Protein AF-A0A427KKV4-F1 (afdb_monomer)

pLDDT: mean 81.27, std 18.16, range [41.53, 95.0]

Radius of gyration: 16.44 Å; Cα contacts (8 Å, |Δi|>4): 124; chains: 1; bounding box: 50×41×32 Å

Solvent-accessible surface area (backbone atoms only — not comparable to full-atom values): 4644 Å² total; per-residue (Å²): 140,82,94,80,79,91,63,79,80,70,67,66,40,40,27,40,39,32,31,40,24,24,36,85,85,70,48,77,41,81,42,75,43,77,34,75,19,80,45,74,67,52,26,50,54,51,42,48,53,54,39,42,76,75,46,32,39,82,65,44,81,75,45,78,43,79,47,80,75,74,86,72,72,76,81,129

Foldseek 3Di:
DDDDPPPPPLFFFKKKWWWWWAAPVRDIDIDIDIDTHSDQVRRVVVSQVVVVVVRTHPTDTDDMDGDDPDPPPPDD

Structure (mmCIF, N/CA/C/O backbone):
data_AF-A0A427KKV4-F1
#
_entry.id   AF-A0A427KKV4-F1
#
loop_
_atom_site.group_PDB
_atom_site.id
_atom_site.type_symbol
_atom_site.label_atom_id
_atom_site.label_alt_id
_atom_site.label_comp_id
_atom_site.label_asym_id
_atom_site.label_entity_id
_atom_site.label_seq_id
_atom_site.pdbx_PDB_ins_code
_atom_site.Cartn_x
_atom_site.Cartn_y
_atom_site.Cartn_z
_atom_site.occupancy
_atom_site.B_iso_or_equiv
_atom_site.auth_seq_id
_atom_site.auth_comp_id
_atom_site.auth_asym_id
_atom_site.auth_atom_id
_atom_site.pdbx_PDB_model_num
ATOM 1 N N . MET A 1 1 ? 41.355 -13.723 -12.369 1.00 42.50 1 MET A N 1
ATOM 2 C CA . MET A 1 1 ? 40.385 -13.916 -11.264 1.00 42.50 1 MET A CA 1
ATOM 3 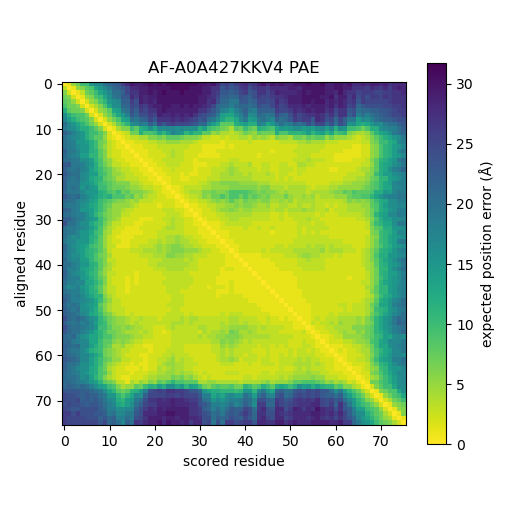C C . MET A 1 1 ? 39.830 -12.535 -10.923 1.00 42.50 1 MET A C 1
ATOM 5 O O . MET A 1 1 ? 40.642 -11.679 -10.632 1.00 42.50 1 MET A O 1
ATOM 9 N N . ALA A 1 2 ? 38.549 -12.186 -11.023 1.00 41.72 2 ALA A N 1
ATOM 10 C CA . ALA A 1 2 ? 37.326 -12.953 -11.211 1.00 41.72 2 ALA A CA 1
ATOM 11 C C . ALA A 1 2 ? 36.357 -12.160 -12.109 1.00 41.72 2 ALA A C 1
ATOM 13 O O . ALA A 1 2 ? 36.156 -10.963 -11.920 1.00 41.72 2 ALA A O 1
ATOM 14 N N . ASP A 1 3 ? 35.777 -12.859 -13.075 1.00 53.12 3 ASP A N 1
ATOM 15 C CA . ASP A 1 3 ? 34.725 -12.398 -13.974 1.00 53.12 3 ASP A CA 1
ATOM 16 C C . ASP A 1 3 ? 33.418 -13.014 -13.468 1.00 53.12 3 ASP A C 1
ATOM 18 O O . ASP A 1 3 ? 33.073 -14.130 -13.844 1.00 53.12 3 ASP A O 1
ATOM 22 N N . ILE A 1 4 ? 32.771 -12.397 -12.472 1.00 50.94 4 ILE A N 1
ATOM 23 C CA . ILE A 1 4 ? 31.507 -12.896 -11.907 1.00 50.94 4 ILE A CA 1
ATOM 24 C C . ILE A 1 4 ? 30.719 -11.690 -11.374 1.00 50.94 4 ILE A C 1
ATOM 26 O O . ILE A 1 4 ? 31.300 -10.804 -10.764 1.00 50.94 4 ILE A O 1
ATOM 30 N N . PHE A 1 5 ? 29.402 -11.666 -11.599 1.00 52.81 5 PHE A N 1
ATOM 31 C CA . PHE A 1 5 ? 28.425 -10.607 -11.267 1.00 52.81 5 PHE A CA 1
ATOM 32 C C . PHE A 1 5 ? 28.096 -9.580 -12.370 1.00 52.81 5 PHE A C 1
ATOM 34 O O . PHE A 1 5 ? 27.641 -8.473 -12.101 1.00 52.81 5 PHE A O 1
ATOM 41 N N . ARG A 1 6 ? 28.109 -10.011 -13.639 1.00 42.75 6 ARG A N 1
ATOM 42 C CA . ARG A 1 6 ? 27.193 -9.489 -14.684 1.00 42.75 6 ARG A CA 1
ATOM 43 C C . ARG A 1 6 ? 25.783 -10.109 -14.586 1.00 42.75 6 ARG A C 1
ATOM 45 O O . ARG A 1 6 ? 25.120 -10.364 -15.585 1.00 42.75 6 ARG A O 1
ATOM 52 N N . GLY A 1 7 ? 25.293 -10.362 -13.375 1.00 41.53 7 GLY A N 1
ATOM 53 C CA . GLY A 1 7 ? 23.888 -10.688 -13.143 1.00 41.53 7 GLY A CA 1
ATOM 54 C C . GLY A 1 7 ? 23.145 -9.382 -12.931 1.00 41.53 7 GLY A C 1
ATOM 55 O O . GLY A 1 7 ? 23.306 -8.801 -11.868 1.00 41.53 7 GLY A O 1
ATOM 56 N N . LYS A 1 8 ? 22.421 -8.896 -13.952 1.00 48.41 8 LYS A N 1
ATOM 57 C CA . LYS A 1 8 ? 21.520 -7.724 -13.931 1.00 48.41 8 LYS A CA 1
ATOM 58 C C . LYS A 1 8 ? 21.304 -7.174 -12.514 1.00 48.41 8 LYS A C 1
ATOM 60 O O . LYS A 1 8 ? 20.435 -7.678 -11.802 1.00 48.41 8 LYS A O 1
ATOM 65 N N . LEU A 1 9 ? 22.061 -6.146 -12.117 1.00 52.12 9 LEU A N 1
ATOM 66 C CA . LEU A 1 9 ? 21.708 -5.338 -10.955 1.00 52.12 9 LEU A CA 1
ATOM 67 C C . LEU A 1 9 ? 20.327 -4.769 -11.298 1.00 52.12 9 LEU A C 1
ATOM 69 O O . LEU A 1 9 ? 20.218 -3.821 -12.078 1.00 52.12 9 LEU A O 1
ATOM 73 N N . LYS A 1 10 ? 19.249 -5.420 -10.846 1.00 58.78 10 LYS A N 1
ATOM 74 C CA . LYS A 1 10 ? 17.905 -4.858 -10.928 1.00 58.78 10 LYS A CA 1
ATOM 75 C C . LYS A 1 10 ? 17.982 -3.632 -10.034 1.00 58.78 10 LYS A C 1
ATOM 77 O O . LYS A 1 10 ? 17.867 -3.765 -8.824 1.00 58.78 10 LYS A O 1
ATOM 82 N N . ARG A 1 11 ? 18.317 -2.474 -10.618 1.00 69.56 11 ARG A N 1
ATOM 83 C CA . ARG A 1 11 ? 18.314 -1.197 -9.903 1.00 69.56 11 ARG A CA 1
ATOM 84 C C . ARG A 1 11 ? 16.991 -1.130 -9.156 1.00 69.56 11 ARG A C 1
ATOM 86 O O . ARG A 1 11 ? 15.948 -1.375 -9.768 1.00 69.56 11 ARG A O 1
ATOM 93 N N . ASN A 1 12 ? 17.057 -0.850 -7.857 1.00 75.94 12 ASN A N 1
ATOM 94 C CA . ASN A 1 12 ? 15.854 -0.580 -7.094 1.00 75.94 12 ASN A CA 1
ATOM 95 C C . ASN A 1 12 ? 15.098 0.536 -7.811 1.00 75.94 12 ASN A C 1
ATOM 97 O O . ASN A 1 12 ? 15.680 1.542 -8.222 1.00 75.94 12 ASN A O 1
ATOM 101 N N . LYS A 1 13 ? 13.812 0.298 -8.027 1.00 86.81 13 LYS A N 1
ATOM 102 C CA . LYS A 1 13 ? 12.893 1.269 -8.596 1.00 86.81 13 LYS A CA 1
ATOM 103 C C . LYS A 1 13 ? 12.111 1.873 -7.446 1.00 86.81 13 LYS A C 1
ATOM 105 O O . LYS A 1 13 ? 11.798 1.180 -6.475 1.00 86.81 13 LYS A O 1
ATOM 110 N N . SER A 1 14 ? 11.783 3.147 -7.562 1.00 90.38 14 SER A N 1
ATOM 111 C CA . SER A 1 14 ? 10.896 3.789 -6.604 1.00 90.38 14 SER A CA 1
ATOM 112 C C . SER A 1 14 ? 9.459 3.431 -6.956 1.00 90.38 14 SER A C 1
ATOM 114 O O . SER A 1 14 ? 9.046 3.503 -8.113 1.00 90.38 14 SER A O 1
ATOM 116 N N . TYR A 1 15 ? 8.687 3.043 -5.952 1.00 92.00 15 TYR A N 1
ATOM 117 C CA . TYR A 1 15 ? 7.274 2.744 -6.078 1.00 92.00 15 TYR A CA 1
ATOM 118 C C . TYR A 1 15 ? 6.487 3.584 -5.088 1.00 92.00 15 TYR A C 1
ATOM 120 O O . TYR A 1 15 ? 6.810 3.637 -3.905 1.00 92.00 15 TYR A O 1
ATOM 128 N N . GLN A 1 16 ? 5.414 4.195 -5.568 1.00 93.75 16 GLN A N 1
ATOM 129 C CA . GLN A 1 16 ? 4.387 4.787 -4.735 1.00 93.75 16 GLN A CA 1
ATOM 130 C C . GLN A 1 16 ? 3.288 3.750 -4.511 1.00 93.75 16 GLN A C 1
ATOM 132 O O . GLN A 1 16 ? 2.647 3.288 -5.456 1.00 93.75 16 GLN A O 1
ATOM 137 N N . VAL A 1 17 ? 3.076 3.388 -3.252 1.00 95.00 17 VAL A N 1
ATOM 138 C CA . VAL A 1 17 ? 2.040 2.457 -2.813 1.00 95.00 17 VAL A CA 1
ATOM 139 C C . VAL A 1 17 ? 0.967 3.262 -2.087 1.00 95.00 17 VAL A C 1
ATOM 141 O O . VAL A 1 17 ? 1.231 3.875 -1.054 1.00 95.00 17 VAL A O 1
ATOM 144 N N . SER A 1 18 ? -0.250 3.255 -2.624 1.00 94.81 18 SER A N 1
ATOM 145 C CA . SER A 1 18 ? -1.418 3.937 -2.061 1.00 94.81 18 SER A CA 1
ATOM 146 C C . SER A 1 18 ? -2.463 2.909 -1.644 1.00 94.81 18 SER A C 1
ATOM 148 O O . SER A 1 18 ? -2.710 1.931 -2.355 1.00 94.81 18 SER A O 1
ATOM 150 N N . GLY A 1 19 ? -3.118 3.130 -0.512 1.00 94.69 19 GLY A N 1
ATOM 151 C CA . GLY A 1 19 ? -4.121 2.217 0.012 1.00 94.69 19 GLY A CA 1
ATOM 152 C C . GLY A 1 19 ? -4.814 2.750 1.255 1.00 94.69 19 GLY A C 1
ATOM 153 O O . GLY A 1 19 ? -4.841 3.957 1.501 1.00 94.69 19 GLY A O 1
ATOM 154 N N . TYR A 1 20 ? -5.366 1.838 2.045 1.00 94.31 20 TYR A N 1
ATOM 155 C CA . TYR A 1 20 ? -5.934 2.147 3.353 1.00 94.31 20 TYR A CA 1
ATOM 156 C C . TYR A 1 20 ? -5.230 1.355 4.447 1.00 94.31 20 TYR A C 1
ATOM 158 O O . TYR A 1 20 ? -4.792 0.226 4.228 1.00 94.31 20 TYR A O 1
ATOM 166 N N . ALA A 1 21 ? -5.132 1.954 5.628 1.00 94.38 21 ALA A N 1
ATOM 167 C CA . ALA A 1 21 ? -4.618 1.313 6.826 1.00 94.38 21 ALA A CA 1
ATOM 168 C C . ALA A 1 21 ? -5.467 1.683 8.044 1.00 94.38 21 ALA A C 1
ATOM 170 O O . ALA A 1 21 ? -6.164 2.700 8.063 1.00 94.38 21 ALA A O 1
ATOM 171 N N . VAL A 1 22 ? -5.381 0.859 9.079 1.00 9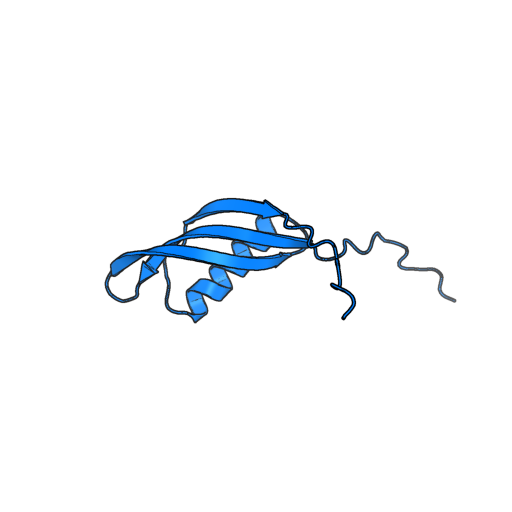4.06 22 VAL A N 1
ATOM 172 C CA . VAL A 1 22 ? -6.118 1.005 10.329 1.00 94.06 22 VAL A CA 1
ATOM 173 C C . VAL A 1 22 ? -5.177 1.519 11.409 1.00 94.06 22 VAL A C 1
ATOM 175 O O . VAL A 1 22 ? -4.162 0.904 11.728 1.00 94.06 22 VAL A O 1
ATOM 178 N N . THR A 1 23 ? -5.508 2.661 11.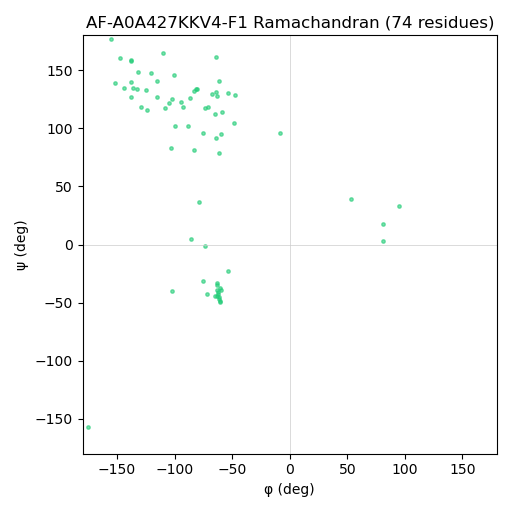997 1.00 91.19 23 THR A N 1
ATOM 179 C CA . THR A 1 23 ? -4.771 3.213 13.140 1.00 91.19 23 THR A CA 1
ATOM 180 C C . THR A 1 23 ? -4.867 2.290 14.356 1.00 91.19 23 THR A C 1
ATOM 182 O O . THR A 1 23 ? -5.803 1.503 14.475 1.00 91.19 23 THR A O 1
ATOM 185 N N . ARG A 1 24 ? -3.967 2.445 15.336 1.00 87.31 24 ARG A N 1
ATOM 186 C CA . ARG A 1 24 ? -4.069 1.723 16.623 1.00 87.31 24 ARG A CA 1
ATOM 187 C C . ARG A 1 24 ? -5.417 1.902 17.339 1.00 87.31 24 ARG A C 1
ATOM 189 O O . ARG A 1 24 ? -5.781 1.062 18.148 1.00 87.31 24 ARG A O 1
ATOM 196 N N . LYS A 1 25 ? -6.154 2.979 17.042 1.00 90.19 25 LYS A N 1
ATOM 197 C CA . LYS A 1 25 ? -7.489 3.269 17.592 1.00 90.19 25 LYS A CA 1
ATOM 198 C C . LYS A 1 25 ? -8.636 2.612 16.805 1.00 90.19 25 LYS A C 1
ATOM 200 O O . LYS A 1 25 ? -9.791 2.905 17.080 1.00 90.19 25 LYS A O 1
ATOM 205 N N . GLY A 1 26 ? -8.340 1.786 15.799 1.00 91.00 26 GLY A N 1
ATOM 206 C CA . GLY A 1 26 ? -9.348 1.120 14.966 1.00 91.00 26 GLY A CA 1
ATOM 207 C C . GLY A 1 26 ? -9.934 1.986 13.844 1.00 91.00 26 GLY A C 1
ATOM 208 O O . GLY A 1 26 ? -10.808 1.532 13.114 1.00 91.00 26 GLY A O 1
ATOM 209 N N . LEU A 1 27 ? -9.454 3.221 13.661 1.00 92.31 27 LEU A N 1
ATOM 210 C CA . LEU A 1 27 ? -9.933 4.108 12.595 1.00 92.31 27 LEU A CA 1
ATOM 211 C C . LEU A 1 27 ? -9.225 3.809 11.275 1.00 92.31 27 LEU A C 1
ATOM 213 O O . LEU A 1 27 ? -7.993 3.758 11.243 1.00 92.31 27 LEU A O 1
ATOM 217 N N . THR A 1 28 ? -9.993 3.678 10.194 1.00 93.25 28 THR A N 1
ATOM 218 C CA . THR A 1 28 ? -9.457 3.514 8.835 1.00 93.25 28 THR A CA 1
ATOM 219 C C . THR A 1 28 ? -9.059 4.871 8.263 1.00 93.25 28 THR A C 1
ATOM 221 O O . THR A 1 28 ? -9.823 5.831 8.343 1.00 93.25 28 THR A O 1
ATOM 224 N N . ARG A 1 29 ? -7.871 4.957 7.661 1.00 92.94 29 ARG A N 1
ATOM 225 C CA . ARG A 1 29 ? -7.417 6.136 6.916 1.00 92.94 29 ARG A CA 1
ATOM 226 C C . ARG A 1 29 ? -6.704 5.758 5.630 1.0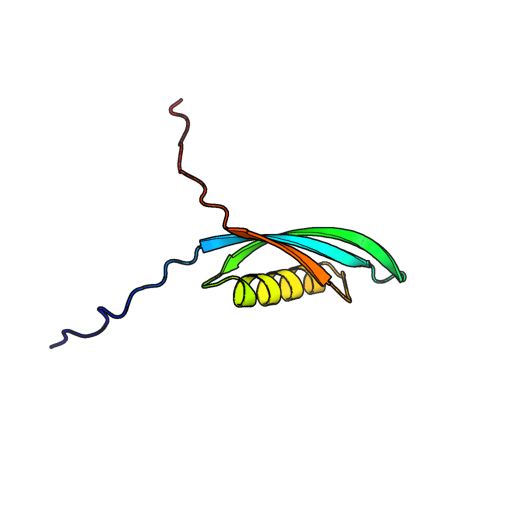0 92.94 29 ARG A C 1
ATOM 228 O O . ARG A 1 29 ? -6.175 4.653 5.505 1.00 92.94 29 ARG A O 1
ATOM 235 N N . SER A 1 30 ? -6.665 6.703 4.697 1.00 93.06 30 SER A N 1
ATOM 236 C CA . SER A 1 30 ? -5.785 6.617 3.539 1.00 93.06 30 SER A CA 1
ATOM 237 C C . SER A 1 30 ? -4.323 6.584 3.990 1.00 93.06 30 SER A C 1
ATOM 239 O O . SER A 1 30 ? -3.925 7.259 4.942 1.00 93.06 30 SER A O 1
ATOM 241 N N . ALA A 1 31 ? -3.534 5.764 3.307 1.00 91.88 31 ALA A N 1
ATOM 242 C CA . ALA A 1 31 ? -2.103 5.635 3.507 1.00 91.88 31 ALA A CA 1
ATOM 243 C C . ALA A 1 31 ? -1.416 5.674 2.144 1.00 91.88 31 ALA A C 1
ATOM 245 O O . ALA A 1 31 ? -1.848 5.013 1.196 1.00 91.88 31 ALA A O 1
ATOM 246 N N . GLN A 1 32 ? -0.349 6.457 2.054 1.00 93.81 32 GLN A N 1
ATOM 247 C CA . GLN A 1 32 ? 0.475 6.556 0.863 1.00 93.81 32 GLN A CA 1
ATOM 248 C C . GLN A 1 32 ? 1.931 6.585 1.289 1.00 93.81 32 GLN A C 1
ATOM 250 O O . GLN A 1 32 ? 2.319 7.408 2.113 1.00 93.81 32 GLN A O 1
ATOM 255 N N . VAL A 1 33 ? 2.722 5.691 0.713 1.00 92.06 33 VAL A N 1
ATOM 256 C CA . VAL A 1 33 ? 4.136 5.540 1.034 1.00 92.06 33 VAL A CA 1
ATOM 257 C C . VAL A 1 33 ? 4.921 5.337 -0.253 1.00 92.06 33 VAL A C 1
ATOM 259 O O . VAL A 1 33 ? 4.485 4.632 -1.163 1.00 92.06 33 VAL A O 1
ATOM 262 N N . THR A 1 34 ? 6.084 5.972 -0.319 1.00 93.88 34 THR A N 1
ATOM 263 C CA . THR A 1 34 ? 7.054 5.776 -1.393 1.00 93.88 34 THR A CA 1
ATOM 264 C C . THR A 1 34 ? 8.174 4.886 -0.875 1.00 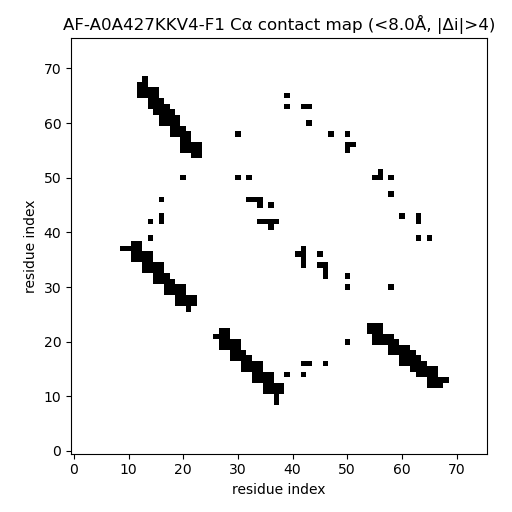93.88 34 THR A C 1
ATOM 266 O O . THR A 1 34 ? 8.785 5.214 0.138 1.00 93.88 34 THR A O 1
ATOM 269 N N . VAL A 1 35 ? 8.451 3.780 -1.565 1.00 91.25 35 VAL A N 1
ATOM 270 C CA . VAL A 1 35 ? 9.515 2.831 -1.210 1.00 91.25 35 VAL A CA 1
ATOM 271 C C . VAL A 1 35 ? 10.377 2.488 -2.408 1.00 91.25 35 VAL A C 1
ATOM 273 O O . VAL A 1 35 ? 9.898 2.401 -3.536 1.00 91.25 35 VAL A O 1
ATOM 276 N N . GLU A 1 36 ? 11.648 2.223 -2.150 1.00 90.56 36 GLU A N 1
ATOM 277 C CA . GLU A 1 36 ? 12.536 1.599 -3.122 1.00 90.56 36 GLU A CA 1
ATOM 278 C C . GLU A 1 36 ? 12.417 0.078 -3.034 1.00 90.56 36 GLU A C 1
ATOM 280 O O . GLU A 1 36 ? 12.578 -0.508 -1.958 1.00 90.56 36 GLU A O 1
ATOM 285 N N . ALA A 1 37 ? 12.137 -0.564 -4.166 1.00 89.44 37 ALA A N 1
ATOM 286 C CA . ALA A 1 37 ? 11.943 -2.006 -4.240 1.00 89.44 37 ALA A CA 1
ATOM 287 C C . ALA A 1 37 ? 12.414 -2.583 -5.578 1.00 89.44 37 ALA A C 1
ATOM 289 O O . ALA A 1 37 ? 12.535 -1.884 -6.588 1.00 89.44 37 ALA A O 1
ATOM 290 N N . LEU A 1 38 ? 12.652 -3.893 -5.603 1.00 88.81 38 LEU A N 1
ATOM 291 C CA . LEU A 1 38 ? 13.053 -4.603 -6.822 1.00 88.81 38 LEU A CA 1
ATOM 292 C C . LEU A 1 38 ? 11.878 -4.819 -7.785 1.00 88.81 38 LEU A C 1
ATOM 294 O O . LEU A 1 38 ? 12.062 -4.892 -9.003 1.00 88.81 38 LEU A O 1
ATOM 298 N N . ASN A 1 39 ? 10.670 -4.966 -7.242 1.00 88.75 39 ASN A N 1
ATOM 299 C CA . ASN A 1 39 ? 9.436 -5.214 -7.978 1.00 88.75 39 ASN A CA 1
ATOM 300 C C . ASN A 1 39 ? 8.216 -4.727 -7.174 1.00 88.75 39 ASN A C 1
ATOM 302 O O . ASN A 1 39 ? 8.339 -4.264 -6.040 1.00 88.75 39 ASN A O 1
ATOM 306 N N . ARG A 1 40 ? 7.030 -4.839 -7.781 1.00 90.25 40 ARG A N 1
ATOM 307 C CA . ARG A 1 40 ? 5.757 -4.406 -7.193 1.00 90.25 40 ARG A CA 1
ATOM 308 C C . ARG A 1 40 ? 5.424 -5.119 -5.876 1.00 90.25 40 ARG A C 1
ATOM 310 O O . ARG A 1 40 ? 4.917 -4.474 -4.965 1.00 90.25 40 ARG A O 1
ATOM 317 N N . ASP A 1 41 ? 5.704 -6.414 -5.769 1.00 91.50 41 ASP A N 1
ATOM 318 C CA . ASP A 1 41 ? 5.377 -7.202 -4.573 1.00 91.50 41 ASP A CA 1
A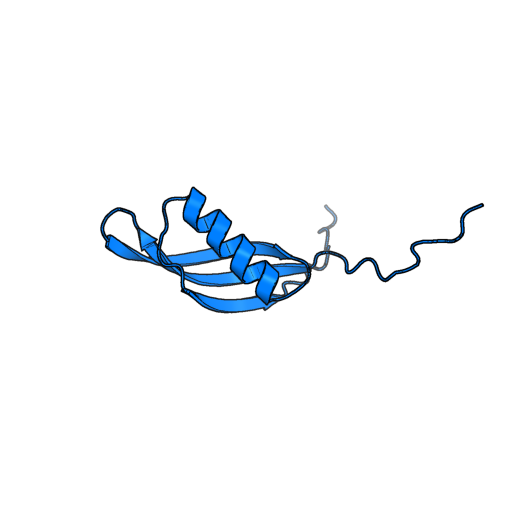TOM 319 C C . ASP A 1 41 ? 6.292 -6.842 -3.396 1.00 91.50 41 ASP A C 1
ATOM 321 O O . ASP A 1 41 ? 5.823 -6.602 -2.285 1.00 91.50 41 ASP A O 1
ATOM 325 N N . ASP A 1 42 ? 7.590 -6.690 -3.663 1.00 92.19 42 ASP A N 1
ATOM 326 C CA . ASP A 1 42 ? 8.582 -6.186 -2.709 1.00 92.19 42 ASP A CA 1
ATOM 327 C C . ASP A 1 42 ? 8.224 -4.761 -2.248 1.00 92.19 42 ASP A C 1
ATOM 329 O O . ASP A 1 42 ? 8.314 -4.448 -1.061 1.00 92.19 42 ASP A O 1
ATOM 333 N N . ALA A 1 43 ? 7.699 -3.915 -3.144 1.00 92.56 43 ALA A N 1
ATOM 334 C CA . ALA A 1 43 ? 7.204 -2.589 -2.775 1.00 92.56 43 ALA A CA 1
ATOM 335 C C . ALA A 1 43 ? 6.035 -2.657 -1.781 1.00 92.56 43 ALA A C 1
ATOM 337 O O . ALA A 1 43 ? 6.007 -1.907 -0.807 1.00 92.56 43 ALA A O 1
ATOM 338 N N . ILE A 1 44 ? 5.081 -3.570 -1.979 1.00 93.75 44 ILE A N 1
ATOM 339 C CA . ILE A 1 44 ? 3.952 -3.740 -1.053 1.00 93.75 44 ILE A CA 1
ATOM 340 C C . ILE A 1 44 ? 4.448 -4.216 0.316 1.00 93.75 44 ILE A C 1
ATOM 342 O O . ILE A 1 44 ? 4.019 -3.677 1.338 1.00 93.75 44 ILE A O 1
ATOM 346 N N . ILE A 1 45 ? 5.366 -5.186 0.354 1.00 94.44 45 ILE A N 1
ATOM 347 C CA . ILE A 1 45 ? 5.931 -5.715 1.605 1.00 94.44 45 ILE A CA 1
ATOM 348 C C . ILE A 1 45 ? 6.647 -4.603 2.378 1.00 94.44 45 ILE A C 1
ATOM 350 O O . ILE A 1 45 ? 6.376 -4.397 3.564 1.00 94.44 45 ILE A O 1
ATOM 354 N N . ARG A 1 46 ? 7.507 -3.836 1.701 1.00 93.62 46 ARG A N 1
ATOM 355 C CA . ARG A 1 46 ? 8.243 -2.715 2.303 1.00 93.62 46 ARG A CA 1
ATOM 356 C C . ARG A 1 46 ? 7.315 -1.606 2.782 1.00 93.62 46 ARG A C 1
ATOM 358 O O . ARG A 1 46 ? 7.467 -1.141 3.908 1.00 93.62 46 ARG A O 1
ATOM 365 N N . ALA A 1 47 ? 6.317 -1.236 1.979 1.00 93.44 47 ALA A N 1
ATOM 366 C CA . ALA A 1 47 ? 5.328 -0.236 2.370 1.00 93.44 47 ALA A CA 1
ATOM 367 C C . ALA A 1 47 ? 4.526 -0.685 3.598 1.00 93.44 47 ALA A C 1
ATOM 369 O O . ALA A 1 47 ? 4.314 0.095 4.523 1.00 93.44 47 ALA A O 1
ATOM 370 N N . THR A 1 48 ? 4.142 -1.962 3.652 1.00 93.56 48 THR A N 1
ATOM 371 C CA . THR A 1 48 ? 3.449 -2.547 4.809 1.00 93.56 48 THR A CA 1
ATOM 372 C C . THR A 1 48 ? 4.317 -2.485 6.063 1.00 93.56 48 THR A C 1
ATOM 374 O O . THR A 1 48 ? 3.834 -2.102 7.127 1.00 93.56 48 THR A O 1
ATOM 377 N N . ALA A 1 49 ? 5.600 -2.839 5.948 1.00 93.81 49 ALA A N 1
ATOM 378 C CA . ALA A 1 49 ? 6.539 -2.771 7.061 1.00 93.81 49 ALA A CA 1
ATOM 379 C C . ALA A 1 49 ? 6.695 -1.331 7.571 1.00 93.81 49 ALA A C 1
ATOM 381 O O . ALA A 1 49 ? 6.580 -1.102 8.773 1.00 93.81 49 ALA A O 1
ATOM 382 N N . GLN A 1 50 ? 6.879 -0.363 6.671 1.00 93.31 50 GLN A N 1
ATOM 383 C CA . GLN A 1 50 ? 7.007 1.052 7.017 1.00 93.31 50 GLN A CA 1
ATOM 384 C C . GLN A 1 50 ? 5.758 1.590 7.730 1.00 93.31 50 GLN A C 1
ATOM 386 O O . GLN A 1 50 ? 5.860 2.147 8.820 1.00 93.31 50 GLN A O 1
ATOM 391 N N . LEU A 1 51 ? 4.566 1.337 7.184 1.00 92.00 51 LEU A N 1
ATOM 392 C CA . LEU A 1 51 ? 3.307 1.765 7.802 1.00 92.00 51 LEU A CA 1
ATOM 393 C C . LEU A 1 51 ? 3.086 1.103 9.173 1.00 92.00 51 LEU A C 1
ATOM 395 O O . LEU A 1 51 ? 2.571 1.734 10.097 1.00 92.00 51 LEU A O 1
ATOM 399 N N . ARG A 1 52 ? 3.539 -0.143 9.352 1.00 91.44 52 ARG A N 1
ATOM 400 C CA . ARG A 1 52 ? 3.491 -0.828 10.651 1.00 91.44 52 ARG A CA 1
ATOM 401 C C . ARG A 1 52 ? 4.352 -0.132 11.705 1.00 91.44 52 ARG A C 1
ATOM 403 O O . ARG A 1 52 ? 3.907 -0.019 12.849 1.00 91.44 52 ARG A O 1
ATOM 410 N N . TRP A 1 53 ? 5.533 0.367 11.332 1.00 89.56 53 TRP A N 1
ATOM 411 C CA . TRP A 1 53 ? 6.377 1.180 12.218 1.00 89.56 53 TRP A CA 1
ATOM 412 C C . TRP A 1 53 ? 5.702 2.497 12.616 1.00 89.56 53 TRP A C 1
ATOM 414 O O . TRP A 1 53 ? 5.793 2.905 13.771 1.00 89.56 53 TRP A O 1
ATOM 424 N N . GLU A 1 54 ? 4.926 3.099 11.713 1.00 87.88 54 GLU A N 1
ATOM 425 C CA .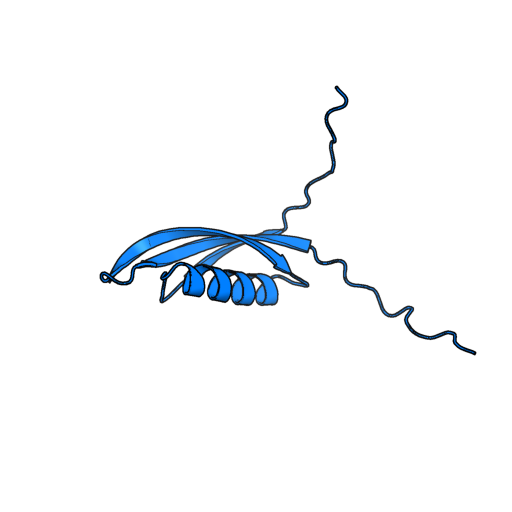 GLU A 1 54 ? 4.115 4.299 11.982 1.00 87.88 54 GLU A CA 1
ATOM 426 C C . GLU A 1 54 ? 2.864 4.017 12.844 1.00 87.88 54 GLU A C 1
ATOM 428 O O . GLU A 1 54 ? 2.103 4.922 13.189 1.00 87.88 54 GLU A O 1
ATOM 433 N N . GLY A 1 55 ? 2.633 2.759 13.234 1.00 90.00 55 GLY A N 1
ATOM 434 C CA . GLY A 1 55 ? 1.474 2.357 14.031 1.00 90.00 55 GLY A CA 1
ATOM 435 C C . GLY A 1 55 ? 0.193 2.174 13.214 1.00 90.00 55 GLY A C 1
ATOM 436 O O . GLY A 1 55 ? -0.898 2.131 13.789 1.00 90.00 55 GLY A O 1
ATOM 437 N N . LEU A 1 56 ? 0.317 2.042 11.895 1.00 91.56 56 LEU A N 1
ATOM 438 C CA . LEU A 1 56 ? -0.769 1.689 10.995 1.00 91.56 56 LEU A CA 1
ATOM 439 C C . LEU A 1 56 ? -0.759 0.173 10.757 1.00 91.56 56 LEU A C 1
ATOM 441 O O . LEU A 1 56 ? 0.226 -0.426 10.337 1.00 91.56 56 LEU A O 1
ATOM 445 N N . THR A 1 57 ? -1.875 -0.469 11.064 1.00 90.06 57 THR A N 1
ATOM 446 C CA . THR A 1 57 ? -2.083 -1.918 10.975 1.00 90.06 57 THR A CA 1
ATOM 447 C C . THR A 1 57 ? -3.050 -2.244 9.841 1.00 90.06 57 THR A C 1
ATOM 449 O O . THR A 1 57 ? -3.732 -1.354 9.338 1.00 90.06 57 THR A O 1
ATOM 452 N N . HIS A 1 58 ? -3.120 -3.510 9.423 1.00 90.62 58 HIS A N 1
ATOM 453 C CA . HIS A 1 58 ? -4.074 -3.966 8.398 1.00 90.62 58 HIS A CA 1
ATOM 454 C C . HIS A 1 58 ? -4.016 -3.150 7.095 1.00 90.62 58 HIS A C 1
ATOM 456 O O . HIS A 1 58 ? -5.043 -2.825 6.499 1.00 90.62 58 HIS A O 1
ATOM 462 N N . PHE A 1 59 ? -2.806 -2.779 6.671 1.00 92.06 59 PHE A N 1
ATOM 463 C CA . PHE A 1 59 ? -2.621 -2.057 5.422 1.00 92.06 59 PHE A CA 1
ATOM 464 C C . PHE A 1 59 ? -3.039 -2.924 4.232 1.00 92.06 59 PHE A C 1
ATOM 466 O O . PHE A 1 59 ? -2.602 -4.067 4.100 1.00 92.06 59 PHE A O 1
ATOM 473 N N . LYS A 1 60 ? -3.850 -2.353 3.342 1.00 93.12 60 LYS A N 1
ATOM 474 C CA . LYS A 1 60 ? -4.191 -2.944 2.052 1.00 93.12 60 LYS A CA 1
ATOM 475 C C . LYS A 1 60 ? -3.847 -1.970 0.939 1.00 93.12 60 LYS A C 1
ATOM 477 O O . LYS A 1 60 ? -4.438 -0.895 0.825 1.00 93.12 60 LYS A O 1
ATOM 482 N N . ALA A 1 61 ? -2.899 -2.384 0.10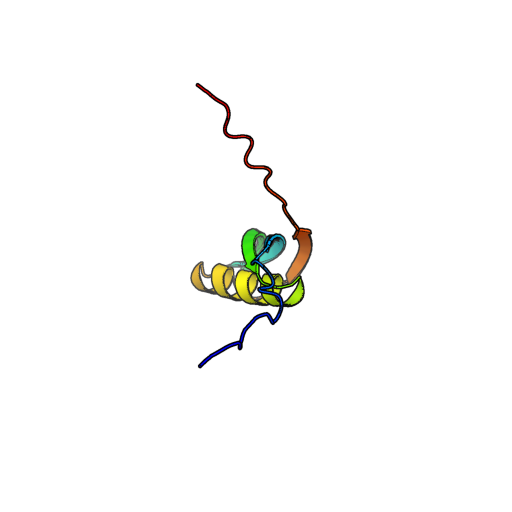4 1.00 93.31 61 ALA A N 1
ATOM 483 C CA . ALA A 1 61 ? -2.529 -1.660 -1.098 1.00 93.31 61 ALA A CA 1
ATOM 484 C C . ALA A 1 61 ? -3.679 -1.702 -2.116 1.00 93.31 61 ALA A C 1
ATOM 486 O O . ALA A 1 61 ? -4.202 -2.767 -2.441 1.00 93.31 61 ALA A O 1
ATOM 487 N N . LEU A 1 62 ? -4.052 -0.532 -2.628 1.00 93.81 62 LEU A N 1
ATOM 488 C CA . LEU A 1 62 ? -5.027 -0.368 -3.706 1.00 93.81 62 LEU A CA 1
ATOM 489 C C . LEU A 1 62 ? -4.339 -0.081 -5.037 1.00 93.81 62 LEU A C 1
ATOM 491 O O . LEU A 1 62 ? -4.740 -0.592 -6.081 1.00 93.81 62 LEU A O 1
ATOM 495 N N . LYS A 1 63 ? -3.289 0.739 -5.000 1.00 93.38 63 LYS A N 1
ATOM 496 C CA . LYS A 1 63 ? -2.564 1.187 -6.182 1.00 93.38 63 LYS A CA 1
ATOM 497 C C . LYS A 1 63 ? -1.071 1.120 -5.910 1.00 93.38 63 LYS A C 1
ATOM 499 O O . LYS A 1 63 ? -0.614 1.546 -4.856 1.00 93.38 63 LYS A O 1
ATOM 504 N N . VAL A 1 64 ? -0.323 0.583 -6.867 1.00 94.00 64 VAL A N 1
ATOM 505 C CA . VAL A 1 64 ? 1.140 0.587 -6.833 1.00 94.00 64 VAL A CA 1
ATOM 506 C C . VAL A 1 64 ? 1.623 1.133 -8.157 1.00 94.00 64 VAL A C 1
ATOM 508 O O . VAL A 1 64 ? 1.319 0.564 -9.205 1.00 94.00 64 VAL A O 1
ATOM 511 N N . LEU A 1 65 ? 2.325 2.254 -8.099 1.00 93.44 65 LEU A N 1
ATOM 512 C CA . LEU A 1 65 ? 2.867 2.947 -9.254 1.00 93.44 65 LEU A CA 1
ATOM 513 C C . LEU A 1 65 ? 4.381 2.920 -9.173 1.00 93.44 65 LEU A C 1
ATOM 515 O O . LEU A 1 65 ? 4.942 3.340 -8.169 1.00 93.44 65 LEU A O 1
ATOM 519 N N . GLU A 1 66 ? 5.037 2.456 -10.229 1.00 91.00 66 GLU A N 1
ATOM 520 C CA . GLU A 1 66 ? 6.463 2.709 -10.399 1.00 91.00 66 GLU A CA 1
ATOM 521 C C . GLU A 1 66 ? 6.640 4.194 -10.726 1.00 91.00 66 GLU A C 1
ATOM 523 O O . GLU A 1 66 ? 6.117 4.681 -11.727 1.00 91.00 66 GLU A O 1
ATOM 528 N N . ILE A 1 67 ? 7.349 4.916 -9.867 1.00 87.81 67 ILE A N 1
ATOM 529 C CA . ILE A 1 67 ? 7.731 6.304 -10.100 1.00 87.81 67 ILE A CA 1
ATOM 530 C C . ILE A 1 67 ? 9.171 6.314 -10.579 1.00 87.81 67 ILE A C 1
ATOM 532 O O . ILE A 1 67 ? 10.125 6.193 -9.814 1.00 87.81 67 ILE A O 1
ATOM 536 N N . THR A 1 68 ? 9.327 6.486 -11.882 1.00 72.88 68 THR A N 1
ATOM 537 C CA . THR A 1 68 ? 10.575 6.963 -12.459 1.00 72.88 68 THR A CA 1
ATOM 538 C C . THR A 1 68 ? 10.617 8.453 -12.153 1.00 72.88 68 THR A C 1
ATOM 540 O O . THR A 1 68 ? 9.987 9.233 -12.854 1.00 72.88 68 THR A O 1
ATOM 543 N N . MET A 1 69 ? 11.289 8.881 -11.080 1.00 63.25 69 MET A N 1
ATOM 544 C CA . MET A 1 69 ? 11.735 10.276 -11.049 1.00 63.25 69 MET A CA 1
ATOM 545 C C . MET A 1 69 ? 12.758 10.411 -12.180 1.00 63.25 69 MET A C 1
ATOM 547 O O . MET A 1 69 ? 13.831 9.809 -12.070 1.00 63.25 69 MET A O 1
ATOM 551 N N . PRO A 1 70 ? 12.502 11.162 -13.267 1.00 49.19 70 PRO A N 1
ATOM 552 C CA . PRO A 1 70 ? 13.628 11.733 -13.967 1.00 49.19 70 PRO A CA 1
ATOM 553 C C . PRO A 1 70 ? 14.282 12.690 -12.968 1.00 49.19 70 PRO A C 1
ATOM 555 O O . PRO A 1 70 ? 13.609 13.544 -12.385 1.00 49.19 70 PRO A O 1
ATOM 558 N N . LEU A 1 71 ? 15.590 12.551 -12.750 1.00 49.38 71 LEU A N 1
ATOM 559 C CA . LEU A 1 71 ? 16.388 13.673 -12.272 1.00 49.38 71 LEU A CA 1
ATOM 560 C C . LEU A 1 71 ? 16.307 14.769 -13.346 1.00 49.38 71 LEU A C 1
ATOM 562 O O . LEU A 1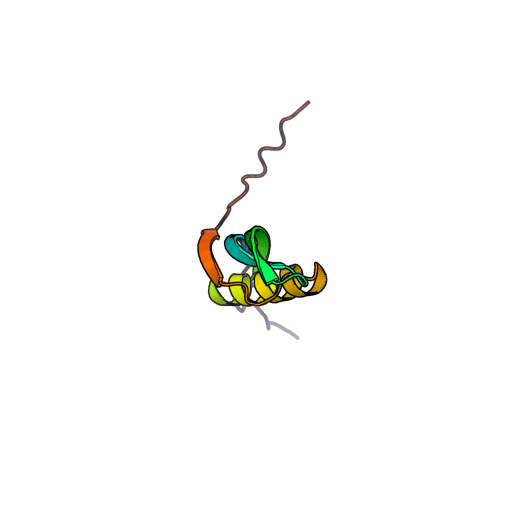 71 ? 17.228 14.943 -14.132 1.00 49.38 71 LEU A O 1
ATOM 566 N N . PHE A 1 72 ? 15.214 15.521 -13.399 1.00 47.69 72 PHE A N 1
ATOM 567 C CA . PHE A 1 72 ? 15.340 16.918 -13.765 1.00 47.69 72 PHE A CA 1
ATOM 568 C C . PHE A 1 72 ? 15.716 17.633 -12.477 1.00 47.69 72 PHE A C 1
ATOM 570 O O . PHE A 1 72 ? 14.887 18.172 -11.750 1.00 47.69 72 PHE A O 1
ATOM 577 N N . SER A 1 73 ? 17.014 17.566 -12.178 1.00 45.69 73 SER A N 1
ATOM 578 C CA . SER A 1 73 ? 17.698 18.652 -11.498 1.00 45.69 73 SER A CA 1
ATOM 579 C C . SER A 1 73 ? 17.318 19.928 -12.239 1.00 45.69 73 SER A C 1
ATOM 581 O O . SER A 1 73 ? 17.776 20.137 -13.361 1.00 45.69 73 SER A O 1
ATOM 583 N N . ILE A 1 74 ? 16.432 20.731 -11.657 1.00 53.91 74 ILE A N 1
ATOM 584 C CA . ILE A 1 74 ? 16.228 22.113 -12.083 1.00 53.91 74 ILE A CA 1
ATOM 585 C C . ILE A 1 74 ? 17.603 22.780 -11.925 1.00 53.91 74 ILE A C 1
ATOM 587 O O . ILE A 1 74 ? 18.110 22.823 -10.798 1.00 53.91 74 ILE A O 1
ATOM 591 N N . PRO A 1 75 ? 18.281 23.214 -13.003 1.00 56.16 75 PRO A N 1
ATOM 592 C CA . PRO A 1 75 ? 19.470 24.019 -12.833 1.00 56.16 75 PRO A CA 1
ATOM 593 C C . PRO A 1 75 ? 19.013 25.414 -12.398 1.00 56.16 75 PRO A C 1
ATOM 595 O O . PRO A 1 75 ? 18.292 26.061 -13.145 1.00 56.16 75 PRO A O 1
ATOM 598 N N . ARG A 1 76 ? 19.446 25.791 -11.189 1.00 48.94 76 ARG A N 1
ATOM 599 C CA . ARG A 1 76 ? 19.553 27.144 -10.607 1.00 48.94 76 ARG A CA 1
ATOM 600 C C . ARG A 1 76 ? 18.400 28.123 -10.825 1.00 48.94 76 ARG A C 1
ATOM 602 O O . ARG A 1 76 ? 18.277 28.677 -11.934 1.00 48.94 76 ARG A O 1
#

Secondary structure (DSSP, 8-state):
------S---PPEEEEEEEEEEETTS-EEEEEEEEEESSHHHHHHHHHHHHHHTTEEEEEEEEEEEE---------

Mean predicted aligned error: 9.51 Å

Nearest PDB structures (foldseek):
  8rxx-assembly1_LR  TM=8.522E-01  e=8.768E-02  Leishmania major strain Friedlin
  8btk-assembly1_BS  TM=7.870E-01  e=6.136E-02  Oryctolagus cuniculus
  8q87-assembly1_BS  TM=8.516E-01  e=1.411E-01  Gallus gallus
  9cai-assembly1_CS  TM=7.793E-01  e=1.253E-01  Caenorhabditis elegans
  6xu8-assembly1_CS  TM=7.608E-01  e=7.465E-01  Drosophila melanogaster

Sequence (76 aa):
MADIFRGKLKRNKSYQVSGYAVTRKGLTRSAQVTVEALNRDDAIIRATAQLRWEGLTHFKALKVLEITMPLFSIPR

Organism: Enterobacter cloacae (NCBI:txid550)